Protein AF-A0A7S0U8W3-F1 (afdb_monomer_lite)

Foldseek 3Di:
DPDDLCPPDADDDDPVVVVVVVVPDDPPDDDDDDDADLDADDDVQWDKDKDWDWDADPVRDIDTDPDIDIQTQPDGADPVCRGPCSRRPSRPSSRVVDDDD

Structure (mmCIF, N/CA/C/O backbone):
data_AF-A0A7S0U8W3-F1
#
_entry.id   AF-A0A7S0U8W3-F1
#
loop_
_atom_site.group_PDB
_atom_site.id
_atom_site.type_symbol
_atom_site.label_atom_id
_atom_site.label_alt_id
_atom_site.label_comp_id
_atom_site.label_asym_id
_atom_site.label_entity_id
_atom_site.label_seq_id
_atom_site.pdbx_PDB_ins_code
_atom_site.Cartn_x
_atom_site.Cartn_y
_atom_site.Cartn_z
_atom_site.occupancy
_atom_site.B_iso_or_equiv
_atom_site.auth_seq_id
_atom_site.auth_comp_id
_atom_site.auth_asym_id
_atom_site.auth_atom_id
_atom_site.pdbx_PDB_model_num
ATOM 1 N N . THR A 1 1 ? -2.381 17.991 -1.011 1.00 49.25 1 THR A N 1
ATOM 2 C CA . THR A 1 1 ? -1.787 16.643 -0.827 1.00 49.25 1 THR A CA 1
ATOM 3 C C . THR A 1 1 ? -0.296 16.774 -0.549 1.00 49.25 1 THR A C 1
ATOM 5 O O . THR A 1 1 ? 0.468 16.960 -1.475 1.00 49.25 1 THR A O 1
ATOM 8 N N . ASN A 1 2 ? 0.133 16.744 0.720 1.00 55.22 2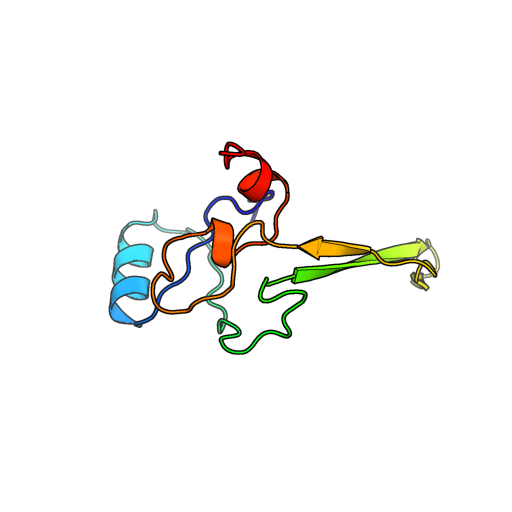 ASN A N 1
ATOM 9 C CA . ASN A 1 2 ? 1.561 16.875 1.082 1.00 55.22 2 ASN A CA 1
ATOM 10 C C . ASN A 1 2 ? 1.988 15.917 2.213 1.00 55.22 2 ASN A C 1
ATOM 12 O O . ASN A 1 2 ? 2.927 16.180 2.958 1.00 55.22 2 ASN A O 1
ATOM 16 N N . ASN A 1 3 ? 1.294 14.781 2.349 1.00 65.19 3 ASN A N 1
ATOM 17 C CA . ASN A 1 3 ? 1.600 13.789 3.378 1.00 65.19 3 ASN A CA 1
ATOM 18 C C . ASN A 1 3 ? 2.283 12.570 2.759 1.00 65.19 3 ASN A C 1
ATOM 20 O O . ASN A 1 3 ? 1.685 11.818 1.994 1.00 65.19 3 ASN A O 1
ATOM 24 N N . ASN A 1 4 ? 3.550 12.373 3.117 1.00 79.69 4 ASN A N 1
ATOM 25 C CA . ASN A 1 4 ? 4.328 11.185 2.782 1.00 79.69 4 ASN A CA 1
ATOM 26 C C . ASN A 1 4 ? 4.330 10.194 3.965 1.00 79.69 4 ASN A C 1
ATOM 28 O O . ASN A 1 4 ? 3.671 10.401 4.986 1.00 79.69 4 ASN A O 1
ATOM 32 N N . ARG A 1 5 ? 5.070 9.084 3.835 1.00 85.25 5 ARG A N 1
ATOM 33 C CA . ARG A 1 5 ? 5.363 8.148 4.945 1.00 85.25 5 ARG A CA 1
ATOM 34 C C . ARG A 1 5 ? 4.151 7.421 5.560 1.00 85.25 5 ARG A C 1
ATOM 36 O O . ARG A 1 5 ? 4.312 6.779 6.591 1.00 85.25 5 ARG A O 1
ATOM 43 N N . GLY A 1 6 ? 2.983 7.456 4.913 1.00 83.44 6 GLY A N 1
ATOM 44 C CA . GLY A 1 6 ? 1.742 6.852 5.421 1.00 83.44 6 GLY A CA 1
ATOM 45 C C . GLY A 1 6 ? 1.004 7.717 6.451 1.00 83.44 6 GLY A C 1
ATOM 46 O O . GLY A 1 6 ? 0.043 7.260 7.066 1.00 83.44 6 GLY A O 1
ATOM 47 N N . ASN A 1 7 ? 1.436 8.966 6.656 1.00 86.38 7 ASN A N 1
ATOM 48 C CA . ASN A 1 7 ? 0.820 9.866 7.626 1.00 86.38 7 ASN A CA 1
ATOM 49 C C . ASN A 1 7 ? -0.583 10.298 7.180 1.00 86.38 7 ASN A C 1
ATOM 51 O O . ASN A 1 7 ? -0.785 10.755 6.058 1.00 86.38 7 ASN A O 1
ATOM 55 N N . GLY A 1 8 ? -1.548 10.191 8.095 1.00 88.25 8 GLY A N 1
ATOM 56 C CA . GLY A 1 8 ? -2.935 10.591 7.851 1.00 88.25 8 GLY A CA 1
ATOM 57 C C . GLY A 1 8 ? -3.750 9.609 7.007 1.00 88.25 8 GLY A C 1
ATOM 58 O O . GLY A 1 8 ? -4.910 9.901 6.737 1.00 88.25 8 GLY A O 1
ATOM 59 N N . ILE A 1 9 ? -3.185 8.457 6.622 1.00 92.62 9 ILE A N 1
ATOM 60 C CA . ILE A 1 9 ? -3.952 7.376 5.997 1.00 92.62 9 ILE A CA 1
ATOM 61 C C . ILE A 1 9 ? -4.739 6.636 7.084 1.00 92.62 9 ILE A C 1
ATOM 63 O O . ILE A 1 9 ? -4.231 6.363 8.181 1.00 92.62 9 ILE A O 1
ATOM 67 N N . ARG A 1 10 ? -5.998 6.343 6.773 1.00 93.94 10 ARG A N 1
ATOM 68 C CA . ARG A 1 10 ? -6.934 5.583 7.600 1.00 93.94 10 ARG A CA 1
ATOM 69 C C . ARG A 1 10 ? -7.707 4.620 6.707 1.00 93.94 10 ARG A C 1
ATOM 71 O O . ARG A 1 10 ? -7.899 4.904 5.526 1.00 93.94 10 ARG A O 1
ATOM 78 N N . VAL A 1 11 ? -8.116 3.494 7.278 1.00 95.44 11 VAL A N 1
ATOM 79 C CA . VAL A 1 11 ? -8.986 2.508 6.631 1.00 95.44 11 VAL A CA 1
ATOM 80 C C . VAL A 1 11 ? -10.296 2.483 7.413 1.00 95.44 11 VAL A C 1
ATOM 82 O O . VAL A 1 11 ? -10.285 2.538 8.643 1.00 95.44 11 VAL A O 1
ATOM 85 N N . PHE A 1 12 ? -11.413 2.437 6.696 1.00 95.44 12 PHE A N 1
ATOM 86 C CA . PHE A 1 12 ? -12.764 2.431 7.255 1.00 95.44 12 PHE A CA 1
ATOM 87 C C . PHE A 1 12 ? -13.568 1.301 6.615 1.00 95.44 12 PHE A C 1
ATOM 89 O O . PHE A 1 12 ? -13.307 0.942 5.466 1.00 95.44 12 PHE A O 1
ATOM 96 N N . ASN A 1 13 ? -14.545 0.757 7.340 1.00 94.44 13 ASN A N 1
ATOM 97 C CA . ASN A 1 13 ? -15.443 -0.291 6.836 1.00 94.44 13 ASN A CA 1
ATOM 98 C C . ASN A 1 13 ? -16.883 0.199 6.621 1.00 94.44 13 ASN A C 1
ATOM 100 O O . ASN A 1 13 ? -17.741 -0.586 6.231 1.00 94.44 13 ASN A O 1
ATOM 104 N N . SER A 1 14 ? -17.162 1.485 6.855 1.00 94.81 14 SER A N 1
ATOM 105 C CA . SER A 1 14 ? -18.488 2.067 6.645 1.00 94.81 14 SER A CA 1
ATOM 106 C C . SER A 1 14 ? -18.414 3.528 6.212 1.00 94.81 14 SER A C 1
ATOM 108 O O . SER A 1 14 ? -17.498 4.266 6.580 1.00 94.81 14 SER A O 1
ATOM 110 N N . PHE A 1 15 ? -19.423 3.965 5.458 1.00 94.75 15 PHE A N 1
ATO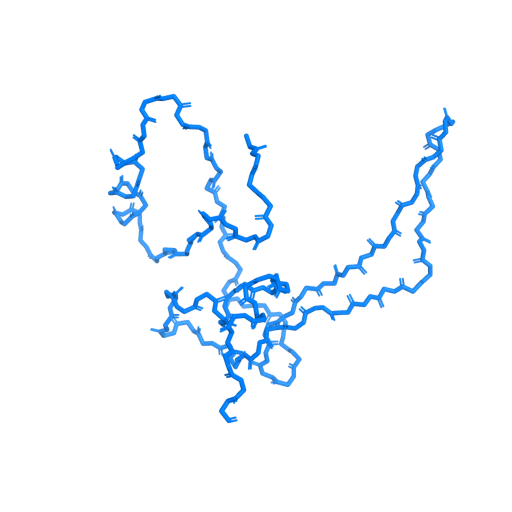M 111 C CA . PHE A 1 15 ? -19.562 5.364 5.054 1.00 94.75 15 PHE A CA 1
ATOM 112 C C . PHE A 1 15 ? -19.764 6.305 6.243 1.00 94.75 15 PHE A C 1
ATOM 114 O O . PHE A 1 15 ? -19.232 7.408 6.225 1.00 94.75 15 PHE A O 1
ATOM 121 N N . ALA A 1 16 ? -20.464 5.862 7.291 1.00 96.19 16 ALA A N 1
ATOM 122 C CA . ALA A 1 16 ? -20.681 6.662 8.494 1.00 96.19 16 ALA A CA 1
ATOM 123 C C . ALA A 1 16 ? -19.357 7.053 9.175 1.00 96.19 16 ALA A C 1
ATOM 125 O O . ALA A 1 16 ? -19.159 8.215 9.516 1.00 96.19 16 ALA A O 1
ATOM 126 N N . GLN A 1 17 ? -18.411 6.112 9.298 1.00 95.12 17 GLN A N 1
ATOM 127 C CA . GLN A 1 17 ? -17.077 6.402 9.841 1.00 95.12 17 GLN A CA 1
ATOM 128 C C . GLN A 1 17 ? -16.281 7.364 8.954 1.00 95.12 17 GLN A C 1
ATOM 130 O O . GLN A 1 17 ? -15.543 8.207 9.466 1.00 95.12 17 GLN A O 1
ATOM 135 N N . ILE A 1 18 ? -16.416 7.234 7.629 1.00 94.62 18 ILE A N 1
ATOM 136 C CA . ILE A 1 18 ? -15.785 8.158 6.683 1.00 94.62 18 ILE A CA 1
ATOM 137 C C . ILE A 1 18 ? -16.350 9.563 6.908 1.00 94.62 18 ILE A C 1
ATOM 139 O O . ILE A 1 18 ? -15.576 10.483 7.143 1.00 94.62 18 ILE A O 1
ATOM 143 N N . ASP A 1 19 ? -17.673 9.724 6.902 1.00 94.38 19 ASP A N 1
ATOM 144 C CA . ASP A 1 19 ? -18.345 11.012 7.109 1.00 94.38 19 ASP A CA 1
ATOM 145 C C . ASP A 1 19 ? -17.953 11.663 8.446 1.00 94.38 19 ASP A C 1
ATOM 147 O O . ASP A 1 19 ? -17.536 12.823 8.483 1.00 94.38 19 ASP A O 1
ATOM 151 N N . GLU A 1 20 ? -17.966 10.896 9.539 1.00 94.88 20 GLU A N 1
ATOM 152 C CA . GLU A 1 20 ? -17.530 11.377 10.853 1.00 94.88 20 GLU A CA 1
ATOM 153 C C . GLU A 1 20 ? -16.060 11.832 10.840 1.00 94.88 20 GLU A C 1
ATOM 155 O O . GLU A 1 20 ? -15.706 12.861 11.423 1.00 94.88 20 GLU A O 1
ATOM 160 N N . HIS A 1 21 ? -15.184 11.094 10.153 1.00 92.94 21 HIS A N 1
ATOM 161 C CA . HIS A 1 21 ? -13.780 11.470 10.019 1.00 92.94 21 HIS A CA 1
ATOM 162 C C . HIS A 1 21 ? -13.595 12.747 9.190 1.00 92.94 21 HIS A C 1
ATOM 164 O O . HIS A 1 21 ? -12.737 13.571 9.517 1.00 92.94 21 HIS A O 1
ATOM 170 N N . LEU A 1 22 ? -14.387 12.925 8.131 1.00 92.44 22 LEU A N 1
ATOM 171 C CA . LEU A 1 22 ? -14.328 14.103 7.267 1.00 92.44 22 LEU A CA 1
ATOM 172 C C . LEU A 1 22 ? -14.834 15.360 7.976 1.00 92.44 22 LEU A C 1
ATOM 174 O O . LEU A 1 22 ? -14.200 16.405 7.851 1.00 92.44 22 LEU A O 1
ATOM 178 N N . LYS A 1 23 ? -15.887 15.256 8.794 1.00 93.19 23 LYS A N 1
ATOM 179 C CA . LYS A 1 23 ? -16.411 16.371 9.608 1.00 93.19 23 LYS A CA 1
ATOM 180 C C . LYS A 1 23 ? -15.400 16.926 10.614 1.00 93.19 23 LYS A C 1
ATOM 182 O O . LYS A 1 23 ? -15.459 18.101 10.956 1.00 93.19 23 LYS A O 1
ATOM 187 N N . LYS A 1 24 ? -14.457 16.100 11.080 1.00 92.38 24 LYS A N 1
ATOM 188 C CA . LYS A 1 24 ? -13.381 16.510 12.004 1.00 92.38 24 LYS A CA 1
ATOM 189 C C . LYS A 1 24 ? -12.243 17.268 11.310 1.00 92.38 24 LYS A C 1
ATOM 191 O O . LYS A 1 24 ? -11.352 17.778 11.988 1.00 92.38 24 LYS A O 1
ATOM 196 N N . LYS A 1 25 ? -12.210 17.302 9.975 1.00 88.75 25 LYS A N 1
ATOM 197 C CA . LYS A 1 25 ? -11.179 18.025 9.223 1.00 88.75 25 LYS A CA 1
ATOM 198 C C . LYS A 1 25 ? -11.545 19.498 9.077 1.00 88.75 25 LYS A C 1
ATOM 200 O O . LYS A 1 25 ? -12.713 19.854 8.994 1.00 88.75 25 LYS A O 1
ATOM 205 N N . SER A 1 26 ? -10.526 20.353 9.008 1.00 87.81 26 SER A N 1
ATOM 206 C CA . SER A 1 26 ? -10.728 21.778 8.755 1.00 87.81 26 SER A CA 1
ATOM 207 C C . SER A 1 26 ? -11.358 22.008 7.382 1.00 87.81 26 SER A C 1
ATOM 209 O O . SER A 1 26 ? -11.014 21.332 6.404 1.00 87.81 26 SER A O 1
ATOM 211 N N . THR A 1 27 ? -12.245 22.998 7.308 1.00 84.94 27 THR A N 1
ATOM 212 C CA . THR A 1 27 ? -12.854 23.468 6.061 1.00 84.94 27 THR A CA 1
ATOM 213 C C . THR A 1 27 ? -11.769 23.768 5.024 1.00 84.94 27 THR A C 1
ATOM 215 O O . THR A 1 27 ? -10.770 24.415 5.330 1.00 84.94 27 THR A O 1
ATOM 218 N N . GLY A 1 28 ? -11.937 23.249 3.804 1.00 81.44 28 GLY A N 1
ATOM 219 C CA . GLY A 1 28 ? -10.937 23.353 2.731 1.00 81.44 28 GLY A CA 1
ATOM 220 C C . GLY A 1 28 ? -9.888 22.231 2.705 1.00 81.44 28 GLY A C 1
ATOM 221 O O . GLY A 1 28 ? -9.048 22.200 1.806 1.00 81.44 28 GLY A O 1
ATOM 222 N N . SER A 1 29 ? -9.934 21.272 3.637 1.00 86.56 29 SER A N 1
ATOM 223 C CA . SER A 1 29 ? -9.088 20.074 3.578 1.00 86.56 29 SER A CA 1
ATOM 224 C C . SER A 1 29 ? -9.398 19.220 2.345 1.00 86.56 29 SER A C 1
ATOM 226 O O . SER A 1 29 ? -10.495 18.687 2.206 1.00 86.56 29 SER A O 1
ATOM 228 N N . GLN A 1 30 ? -8.399 19.003 1.489 1.00 88.94 30 GLN A N 1
ATOM 229 C CA . GLN A 1 30 ? -8.500 18.072 0.364 1.00 88.94 30 GLN A CA 1
ATOM 230 C C . GLN A 1 30 ? -8.077 16.660 0.779 1.00 88.94 30 GLN A C 1
ATOM 232 O O . GLN A 1 30 ? -6.976 16.448 1.301 1.00 88.94 30 GLN A O 1
ATOM 237 N N . VAL A 1 31 ? -8.938 15.682 0.509 1.00 91.12 31 VAL A N 1
ATOM 238 C CA . VAL A 1 31 ? -8.693 14.260 0.768 1.00 91.12 31 VAL A CA 1
ATOM 239 C C . VAL A 1 31 ? -9.100 13.420 -0.437 1.00 91.12 31 VAL A C 1
ATOM 241 O O . VAL A 1 31 ? -9.897 13.852 -1.262 1.00 91.12 31 VAL A O 1
ATOM 244 N N . ILE A 1 32 ? -8.559 12.207 -0.517 1.00 92.94 32 ILE A N 1
ATOM 245 C CA . ILE A 1 32 ? -8.957 11.209 -1.508 1.00 92.94 32 ILE A CA 1
ATOM 246 C C . ILE A 1 32 ? -9.626 10.068 -0.754 1.00 92.94 32 ILE A C 1
ATOM 248 O O . ILE A 1 32 ? -9.044 9.525 0.187 1.00 92.94 32 ILE A O 1
ATOM 252 N N . VAL A 1 33 ? -10.834 9.704 -1.179 1.00 94.56 33 VAL A N 1
ATOM 253 C CA . VAL A 1 33 ? -11.488 8.462 -0.768 1.00 94.56 33 VAL A CA 1
ATOM 254 C C . VAL A 1 33 ? -11.226 7.438 -1.862 1.00 94.56 33 VAL A C 1
ATOM 256 O O . VAL A 1 33 ? -11.515 7.681 -3.029 1.00 94.56 33 VAL A O 1
ATOM 259 N N . GLN A 1 34 ? -10.641 6.305 -1.489 1.00 95.88 34 GLN A N 1
ATOM 260 C CA . GLN A 1 34 ? -10.283 5.240 -2.417 1.00 95.88 34 GLN A CA 1
ATOM 261 C C . GLN A 1 34 ? -10.824 3.914 -1.896 1.00 95.88 34 GLN A C 1
ATOM 263 O O . GLN A 1 34 ? -10.727 3.622 -0.703 1.00 95.88 34 GLN A O 1
ATOM 268 N N . LYS A 1 35 ? -11.356 3.093 -2.805 1.00 96.06 35 LYS A N 1
ATOM 269 C CA . LYS A 1 35 ? -11.725 1.709 -2.517 1.00 96.06 35 LYS A CA 1
ATOM 270 C C . LYS A 1 35 ? -10.499 0.946 -2.008 1.00 96.06 35 LYS A C 1
ATOM 272 O O . LYS A 1 35 ? -9.481 0.855 -2.693 1.00 96.06 35 LYS A O 1
ATOM 277 N N . TYR A 1 36 ? -10.603 0.410 -0.797 1.00 97.06 36 TYR A N 1
ATOM 278 C CA . TYR A 1 36 ? -9.587 -0.470 -0.241 1.00 97.06 36 TYR A CA 1
ATOM 279 C C . TYR A 1 36 ? -9.587 -1.814 -0.985 1.00 97.06 36 TYR A C 1
ATOM 281 O O . TYR A 1 36 ? -10.631 -2.292 -1.415 1.00 97.06 36 TYR A O 1
ATOM 289 N N . ILE A 1 37 ? -8.412 -2.420 -1.159 1.00 97.06 37 ILE A N 1
ATOM 290 C CA . ILE A 1 37 ? -8.287 -3.759 -1.747 1.00 97.06 37 ILE A CA 1
ATOM 291 C C . ILE A 1 37 ? -8.369 -4.771 -0.599 1.00 97.06 37 ILE A C 1
ATOM 293 O O . ILE A 1 37 ? -7.392 -4.949 0.133 1.00 97.06 37 ILE A O 1
ATOM 297 N N . GLU A 1 38 ? -9.529 -5.411 -0.430 1.00 97.12 38 GLU A N 1
ATOM 298 C CA . GLU A 1 38 ? -9.786 -6.373 0.660 1.00 97.12 38 GLU A CA 1
ATOM 299 C C . GLU A 1 38 ? -9.154 -7.750 0.442 1.00 97.12 38 GLU A C 1
ATOM 301 O O . GLU A 1 38 ? -9.011 -8.527 1.381 1.00 97.12 38 GLU A O 1
ATOM 306 N N . ARG A 1 39 ? -8.800 -8.083 -0.801 1.00 97.62 39 ARG A N 1
ATOM 307 C CA . ARG A 1 39 ? -8.204 -9.377 -1.161 1.00 97.62 39 ARG A CA 1
ATOM 308 C C . ARG A 1 39 ? -6.863 -9.171 -1.871 1.00 97.62 39 ARG A C 1
ATOM 310 O O . ARG A 1 39 ? -6.758 -9.467 -3.061 1.00 97.62 39 ARG A O 1
ATOM 317 N N . PRO A 1 40 ? -5.855 -8.580 -1.201 1.00 97.50 40 PRO A N 1
ATOM 318 C CA . PRO A 1 40 ? -4.540 -8.406 -1.798 1.00 97.50 40 PRO A CA 1
ATOM 319 C C . PRO A 1 40 ? -3.844 -9.761 -1.942 1.00 97.50 40 PRO A C 1
ATOM 321 O O . PRO A 1 40 ? -4.062 -10.670 -1.142 1.00 97.50 40 PRO A O 1
ATOM 324 N N . LEU A 1 41 ? -2.943 -9.873 -2.917 1.00 98.06 41 LEU A N 1
ATOM 325 C CA . LEU A 1 41 ? -1.994 -10.979 -2.939 1.00 98.06 41 LEU A CA 1
ATOM 326 C C . LEU A 1 41 ? -1.120 -10.918 -1.678 1.00 98.06 41 LEU A C 1
ATOM 328 O O . LEU A 1 41 ? -0.625 -9.851 -1.301 1.00 98.06 41 LEU A O 1
ATOM 332 N N . LEU A 1 42 ? -0.933 -12.068 -1.034 1.00 98.06 42 LEU A N 1
ATOM 333 C CA . LEU A 1 42 ? -0.174 -12.187 0.204 1.00 98.06 42 LEU A CA 1
ATOM 334 C C . LEU A 1 42 ? 1.131 -12.939 -0.038 1.00 98.06 42 LEU A C 1
ATOM 336 O O . LEU A 1 42 ? 1.157 -13.964 -0.713 1.00 98.06 42 LEU A O 1
ATOM 340 N N . TYR A 1 43 ? 2.211 -12.457 0.569 1.00 96.94 43 TYR A N 1
ATOM 341 C CA . TYR A 1 43 ? 3.474 -13.182 0.648 1.00 96.94 43 TYR A CA 1
ATOM 342 C C . TYR A 1 43 ? 3.701 -13.603 2.096 1.00 96.94 43 TY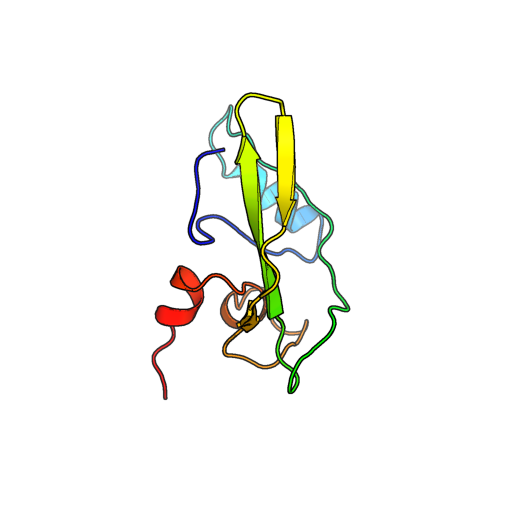R A C 1
ATOM 344 O O . TYR A 1 43 ? 3.837 -12.749 2.975 1.00 96.94 43 TYR A O 1
ATOM 352 N N . ARG A 1 44 ? 3.724 -14.920 2.350 1.00 96.31 44 ARG A N 1
ATOM 353 C CA . ARG A 1 44 ? 3.775 -15.498 3.708 1.00 96.31 44 ARG A CA 1
ATOM 354 C C . ARG A 1 44 ? 2.682 -14.914 4.616 1.00 96.31 44 ARG A C 1
ATOM 356 O O . ARG A 1 44 ? 2.986 -14.396 5.682 1.00 96.31 44 ARG A O 1
ATOM 363 N N . ASN A 1 45 ? 1.439 -14.906 4.129 1.00 97.38 45 ASN A N 1
ATOM 364 C CA . ASN A 1 45 ? 0.260 -14.314 4.781 1.00 97.38 45 ASN A CA 1
ATOM 365 C C . ASN A 1 45 ? 0.332 -12.803 5.056 1.00 97.38 45 ASN A C 1
ATOM 367 O O . ASN A 1 45 ? -0.552 -12.264 5.709 1.00 97.38 45 ASN A O 1
ATOM 371 N N . ARG A 1 46 ? 1.335 -12.080 4.546 1.00 97.25 46 ARG A N 1
ATOM 372 C CA . ARG A 1 46 ? 1.493 -10.636 4.769 1.00 97.25 46 ARG A CA 1
ATOM 373 C C . ARG A 1 46 ? 1.217 -9.840 3.505 1.00 97.25 46 ARG A C 1
ATOM 375 O O . ARG A 1 46 ? 1.566 -10.259 2.399 1.00 97.25 46 ARG A O 1
ATOM 382 N N . LYS A 1 47 ? 0.628 -8.659 3.679 1.00 98.00 47 LYS A N 1
ATOM 383 C CA . LYS A 1 47 ? 0.406 -7.706 2.591 1.00 98.00 47 LYS A CA 1
ATOM 384 C C . LYS A 1 47 ? 1.743 -7.139 2.123 1.00 98.00 47 LYS A C 1
ATOM 386 O O . LYS A 1 47 ? 2.647 -6.903 2.923 1.00 98.00 47 LYS A O 1
ATOM 391 N N . PHE A 1 48 ? 1.868 -6.869 0.833 1.00 97.81 48 PHE A N 1
ATOM 392 C CA . PHE A 1 48 ? 3.022 -6.162 0.296 1.00 97.81 48 PHE A CA 1
ATOM 393 C C . PHE A 1 48 ? 2.622 -5.232 -0.842 1.00 97.81 48 PHE A C 1
ATOM 395 O O . PHE A 1 48 ? 1.532 -5.333 -1.401 1.00 97.81 48 PHE A O 1
ATOM 402 N N . ASP A 1 49 ? 3.516 -4.305 -1.159 1.00 97.62 49 ASP A N 1
ATOM 403 C CA . ASP A 1 49 ? 3.481 -3.555 -2.407 1.00 97.62 49 ASP A CA 1
ATOM 404 C C . ASP A 1 49 ? 4.795 -3.745 -3.165 1.00 97.62 49 ASP A C 1
ATOM 406 O O . ASP A 1 49 ? 5.819 -4.082 -2.563 1.00 97.62 49 ASP A O 1
ATOM 410 N N . ILE A 1 50 ? 4.762 -3.517 -4.474 1.00 96.88 50 ILE A N 1
ATOM 411 C CA . ILE A 1 50 ? 5.937 -3.595 -5.339 1.00 96.88 50 ILE A CA 1
ATOM 412 C C . ILE A 1 50 ? 6.410 -2.174 -5.631 1.00 96.88 50 ILE A C 1
ATOM 414 O O . ILE A 1 50 ? 5.646 -1.333 -6.113 1.00 96.88 50 ILE A O 1
ATOM 418 N N . ARG A 1 51 ? 7.688 -1.903 -5.364 1.00 96.38 51 ARG A N 1
ATOM 419 C CA . ARG A 1 51 ? 8.346 -0.675 -5.794 1.00 96.38 51 ARG A CA 1
ATOM 420 C C . ARG A 1 51 ? 9.135 -0.935 -7.066 1.00 96.38 51 ARG A C 1
ATOM 422 O O . ARG A 1 51 ? 10.124 -1.660 -7.049 1.00 96.38 51 ARG A O 1
ATOM 429 N N . VAL A 1 52 ? 8.714 -0.252 -8.122 1.00 97.38 52 VAL A N 1
ATOM 430 C CA . VAL A 1 52 ? 9.419 -0.160 -9.398 1.00 97.38 52 VAL A CA 1
ATOM 431 C C . VAL A 1 52 ? 10.068 1.220 -9.496 1.00 97.38 52 VAL A C 1
ATOM 433 O O . VAL A 1 52 ? 9.465 2.215 -9.084 1.00 97.38 52 VAL A O 1
ATOM 436 N N . LEU A 1 53 ? 11.304 1.280 -9.988 1.00 97.56 53 LEU A N 1
ATOM 437 C CA . LEU A 1 53 ? 11.987 2.536 -10.287 1.00 97.56 53 LEU A CA 1
ATOM 438 C C . LEU A 1 53 ? 11.787 2.865 -11.765 1.00 97.56 53 LEU A C 1
ATOM 440 O O . LEU A 1 53 ? 11.976 2.008 -12.626 1.00 97.56 53 LEU A O 1
ATOM 444 N N . VAL A 1 54 ? 11.393 4.105 -12.040 1.00 98.06 54 VAL A N 1
ATOM 445 C CA . VAL A 1 54 ? 11.155 4.610 -13.393 1.00 98.06 54 VAL A CA 1
ATOM 446 C C . VAL A 1 54 ? 11.935 5.908 -13.559 1.00 98.06 54 VAL A C 1
ATOM 448 O O . VAL A 1 54 ? 11.857 6.781 -12.694 1.00 98.06 54 VAL A O 1
ATOM 451 N N . MET A 1 55 ? 12.686 6.025 -14.651 1.00 98.06 55 MET A N 1
ATOM 452 C CA . MET A 1 55 ? 13.360 7.251 -15.075 1.00 98.06 55 MET A CA 1
ATOM 453 C C . MET A 1 55 ? 12.620 7.821 -16.282 1.00 98.06 55 MET A C 1
ATOM 455 O O . MET A 1 55 ? 12.300 7.083 -17.211 1.00 98.06 55 MET A O 1
ATOM 459 N N . VAL A 1 56 ? 12.363 9.126 -16.262 1.00 98.19 56 VAL A N 1
ATOM 460 C CA . VAL A 1 56 ? 11.836 9.865 -17.411 1.00 98.19 56 VAL A CA 1
ATOM 461 C C . VAL A 1 56 ? 12.886 10.889 -17.814 1.00 98.19 56 VAL A C 1
ATOM 463 O O . VAL A 1 56 ? 13.351 11.640 -16.954 1.00 98.19 56 VAL A O 1
ATOM 466 N N . ASP A 1 57 ? 13.303 10.879 -19.078 1.00 98.12 57 ASP A N 1
ATOM 467 C CA . ASP A 1 57 ? 14.288 11.836 -19.589 1.00 98.12 57 ASP A CA 1
ATOM 468 C C . ASP A 1 57 ? 13.632 13.103 -20.170 1.00 98.12 57 ASP A C 1
ATOM 470 O O . ASP A 1 57 ? 12.411 13.247 -20.223 1.00 98.12 57 ASP A O 1
ATOM 474 N N . HIS A 1 58 ? 14.465 14.054 -20.594 1.00 97.75 58 HIS A N 1
ATOM 475 C CA . HIS A 1 58 ? 14.034 15.334 -21.162 1.00 97.75 58 HIS A CA 1
ATOM 476 C C . HIS A 1 58 ? 13.312 15.203 -22.515 1.00 97.75 58 HIS A C 1
ATOM 478 O O . HIS A 1 58 ? 12.664 16.153 -22.948 1.00 97.75 58 HIS A O 1
ATOM 484 N N . LEU A 1 59 ? 13.410 14.044 -23.171 1.00 98.38 59 LEU A N 1
ATOM 485 C CA . LEU A 1 59 ? 12.708 13.718 -24.412 1.00 98.38 59 LEU A CA 1
ATOM 486 C C . LEU A 1 59 ? 11.427 12.918 -24.145 1.00 98.38 59 LEU A C 1
ATOM 488 O O . LEU A 1 59 ? 10.816 12.419 -25.086 1.00 98.38 59 LEU A O 1
ATOM 492 N N . MET A 1 60 ? 11.008 12.807 -22.879 1.00 97.38 60 MET A N 1
ATOM 493 C CA . MET A 1 60 ? 9.839 12.040 -22.444 1.00 97.38 60 MET A CA 1
ATOM 494 C C . MET A 1 60 ? 9.966 10.526 -22.674 1.00 97.38 60 MET A C 1
ATOM 496 O O . MET A 1 60 ? 8.956 9.817 -22.658 1.00 97.38 60 MET A O 1
ATOM 500 N N . ASN A 1 61 ? 11.184 9.997 -22.830 1.00 98.19 61 ASN A N 1
ATOM 501 C CA . ASN A 1 61 ? 11.382 8.550 -22.848 1.00 98.19 61 ASN A CA 1
ATOM 502 C C . ASN A 1 61 ? 11.229 7.988 -21.432 1.00 98.19 61 ASN A C 1
ATOM 504 O O . ASN A 1 61 ? 11.728 8.563 -20.462 1.00 98.19 61 ASN A O 1
ATOM 508 N N . VAL A 1 62 ? 10.566 6.835 -21.323 1.00 98.31 62 VAL A N 1
ATOM 509 C CA . VAL A 1 62 ? 10.285 6.159 -20.052 1.00 98.31 62 VAL A CA 1
ATOM 510 C C . VAL A 1 62 ? 11.131 4.895 -19.943 1.00 98.31 62 VAL A C 1
ATOM 512 O O . VAL A 1 62 ? 10.960 3.955 -20.717 1.00 98.31 62 VAL A O 1
ATOM 515 N N . TYR A 1 63 ? 12.001 4.845 -18.939 1.00 98.12 63 TYR A N 1
ATOM 516 C CA . TYR A 1 63 ? 12.860 3.698 -18.659 1.00 98.12 63 TYR A CA 1
ATOM 517 C C . TYR A 1 63 ? 12.439 3.051 -17.346 1.00 98.12 63 TYR A C 1
ATOM 519 O O . TYR A 1 63 ? 12.470 3.682 -16.288 1.00 98.12 63 TYR A O 1
ATOM 527 N N . VAL A 1 64 ? 12.061 1.777 -17.405 1.00 98.12 64 VAL A N 1
ATOM 528 C CA . VAL A 1 64 ? 11.738 0.973 -16.224 1.00 98.12 64 VAL A CA 1
ATOM 529 C C . VAL A 1 64 ? 12.993 0.219 -15.804 1.00 98.12 64 VAL A C 1
ATOM 531 O O . VAL A 1 64 ? 13.560 -0.535 -16.594 1.00 98.12 64 VAL A O 1
ATOM 534 N N . TYR A 1 65 ? 13.448 0.424 -14.569 1.00 97.81 65 TYR A N 1
ATOM 535 C CA . TYR A 1 65 ? 14.580 -0.329 -14.041 1.00 97.81 65 TYR A CA 1
ATOM 536 C C . TYR A 1 65 ? 14.224 -1.816 -13.952 1.00 97.81 65 TYR A C 1
ATOM 538 O O . TYR A 1 65 ? 13.119 -2.168 -13.537 1.00 97.81 65 TYR A O 1
ATOM 546 N N . ARG A 1 66 ? 15.166 -2.682 -14.345 1.00 97.44 66 ARG A N 1
ATOM 547 C CA . ARG A 1 66 ? 14.941 -4.130 -14.451 1.00 97.44 66 ARG A CA 1
ATOM 548 C C . ARG A 1 66 ? 14.519 -4.752 -13.122 1.00 97.44 66 ARG A C 1
ATOM 550 O O . ARG A 1 66 ? 13.647 -5.618 -13.110 1.00 97.44 66 ARG A O 1
ATOM 557 N N . ASP A 1 67 ? 15.126 -4.305 -12.028 1.00 96.94 67 ASP A N 1
ATOM 558 C CA . ASP A 1 67 ? 14.875 -4.876 -10.713 1.00 96.94 67 ASP A CA 1
ATOM 559 C C . ASP A 1 67 ? 13.815 -4.071 -9.955 1.00 96.94 67 ASP A C 1
ATOM 561 O O . ASP A 1 67 ? 13.841 -2.840 -9.875 1.00 96.94 67 ASP A O 1
ATOM 565 N N . ALA A 1 68 ? 12.880 -4.790 -9.344 1.00 96.88 68 ALA A N 1
ATOM 566 C CA . ALA A 1 68 ? 11.889 -4.249 -8.426 1.00 96.88 68 ALA A CA 1
ATOM 567 C C . ALA A 1 68 ? 12.048 -4.915 -7.059 1.00 96.88 68 ALA A C 1
ATOM 569 O O . ALA A 1 68 ? 12.616 -6.000 -6.937 1.00 96.88 68 ALA A O 1
ATOM 570 N N . TYR A 1 69 ? 11.513 -4.290 -6.014 1.00 95.25 69 TYR A N 1
ATOM 571 C CA . TYR A 1 69 ? 11.529 -4.885 -4.680 1.00 95.25 69 TYR A CA 1
ATOM 572 C C . TYR A 1 69 ? 10.172 -4.788 -3.999 1.00 95.25 69 TYR A C 1
ATOM 574 O O . TYR A 1 69 ? 9.427 -3.817 -4.157 1.00 95.25 69 TYR A O 1
ATOM 582 N N . CYS A 1 70 ? 9.857 -5.812 -3.208 1.00 96.00 70 CYS A N 1
ATOM 583 C CA . CYS A 1 70 ? 8.633 -5.856 -2.424 1.00 96.00 70 CYS A CA 1
ATOM 584 C C . CYS A 1 70 ? 8.840 -5.191 -1.063 1.00 96.00 70 CYS A C 1
ATOM 586 O O . C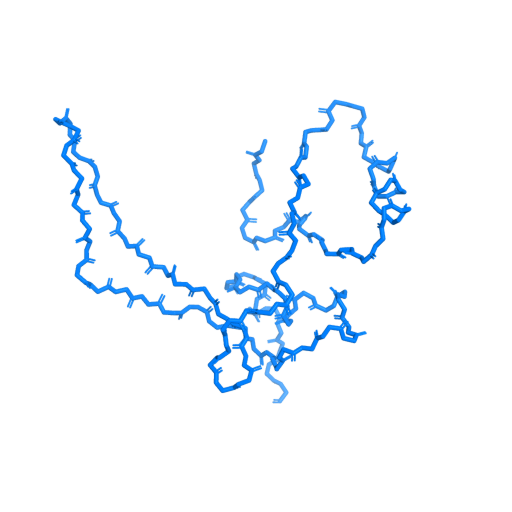YS A 1 70 ? 9.811 -5.465 -0.355 1.00 96.00 70 CYS A O 1
ATOM 588 N N . ARG A 1 71 ? 7.885 -4.358 -0.654 1.00 95.94 71 ARG A N 1
ATOM 589 C CA . ARG A 1 71 ? 7.804 -3.795 0.697 1.00 95.94 71 ARG A CA 1
ATOM 590 C C . ARG A 1 71 ? 6.673 -4.492 1.428 1.00 95.94 71 ARG A C 1
ATOM 592 O O . ARG A 1 71 ? 5.505 -4.290 1.109 1.00 95.94 71 ARG A O 1
ATOM 599 N N . THR A 1 72 ? 7.034 -5.350 2.372 1.00 95.62 72 THR A N 1
ATOM 600 C CA . THR A 1 72 ? 6.082 -6.179 3.119 1.00 95.62 72 THR A CA 1
ATOM 601 C C . THR A 1 72 ? 5.592 -5.460 4.377 1.00 95.62 72 THR A C 1
ATOM 603 O O . THR A 1 72 ? 6.310 -4.648 4.966 1.00 95.62 72 THR A O 1
ATOM 606 N N . SER A 1 73 ? 4.360 -5.748 4.796 1.00 95.69 73 SER A N 1
ATOM 607 C CA . SER A 1 73 ? 3.901 -5.478 6.157 1.00 95.69 73 SER A CA 1
ATOM 608 C C . SER A 1 73 ? 4.640 -6.389 7.142 1.00 95.69 73 SER A C 1
ATOM 610 O O . SER A 1 73 ? 5.146 -7.453 6.779 1.00 95.69 73 SER A O 1
ATOM 612 N N . THR A 1 74 ? 4.705 -5.984 8.409 1.00 92.19 74 THR A N 1
ATOM 613 C CA . THR A 1 74 ? 5.303 -6.800 9.481 1.00 92.19 74 THR A CA 1
ATOM 614 C C . THR A 1 74 ? 4.322 -7.798 10.084 1.00 92.19 74 THR A C 1
ATOM 616 O O . THR A 1 74 ? 4.746 -8.666 10.840 1.00 92.19 74 THR A O 1
ATOM 619 N N . GLN A 1 75 ? 3.028 -7.690 9.778 1.00 95.25 75 GLN A N 1
ATOM 620 C CA . GLN A 1 75 ? 1.962 -8.519 10.344 1.00 95.25 75 GLN A CA 1
ATOM 621 C C . GLN A 1 75 ? 1.204 -9.282 9.270 1.00 95.25 75 GLN A C 1
ATOM 623 O O . GLN A 1 75 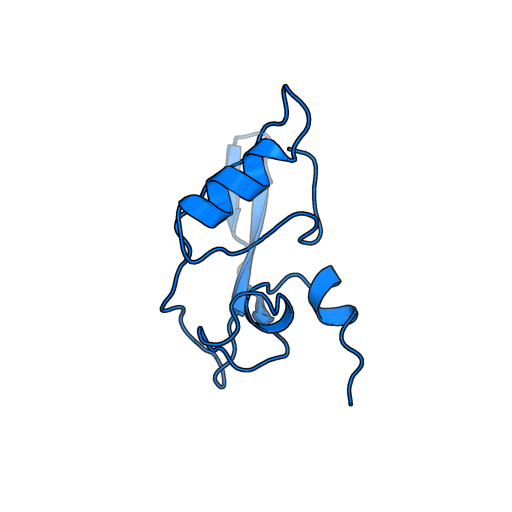? 1.131 -8.829 8.121 1.00 95.25 75 GLN A O 1
ATOM 628 N 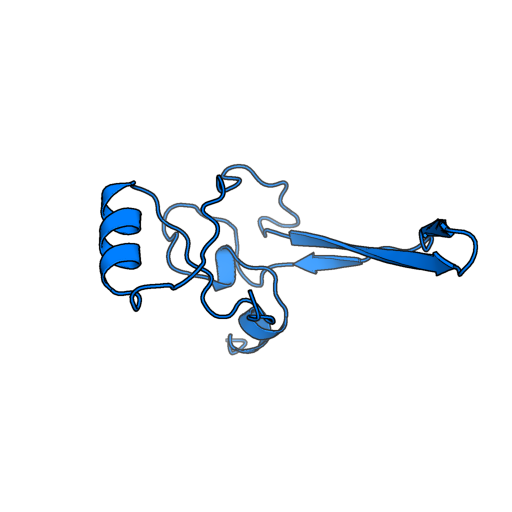N . GLU A 1 76 ? 0.651 -10.423 9.678 1.00 96.69 76 GLU A N 1
ATOM 629 C CA . GLU A 1 76 ? -0.282 -11.197 8.868 1.00 96.69 76 GLU A CA 1
ATOM 630 C C . GLU A 1 76 ? -1.526 -10.377 8.550 1.00 96.69 76 GLU A C 1
ATOM 632 O O . GLU A 1 76 ? -1.983 -9.552 9.342 1.00 96.69 76 GLU A O 1
ATOM 637 N N . TYR A 1 77 ? -2.027 -10.564 7.338 1.00 97.50 77 TYR A N 1
ATOM 638 C CA . TYR A 1 77 ? -3.173 -9.850 6.828 1.00 97.50 77 TYR A CA 1
ATOM 639 C C . TYR A 1 77 ? -4.459 -10.410 7.428 1.00 97.50 77 TYR A C 1
ATOM 641 O O . TYR A 1 77 ? -4.766 -11.585 7.263 1.00 97.50 77 TYR A O 1
ATOM 649 N N . SER A 1 78 ? -5.232 -9.543 8.070 1.00 96.44 78 SER A N 1
ATOM 650 C CA . SER A 1 78 ? -6.592 -9.827 8.519 1.00 96.44 78 SER A CA 1
ATOM 651 C C . SER A 1 78 ? -7.440 -8.572 8.335 1.00 96.44 78 SER A C 1
ATOM 653 O O . SER A 1 78 ? -6.931 -7.460 8.453 1.00 96.44 78 SER A O 1
ATOM 655 N N . LEU A 1 79 ? -8.725 -8.747 8.027 1.00 95.88 79 LEU A N 1
ATOM 656 C CA . LEU A 1 79 ? -9.710 -7.662 7.991 1.00 95.88 79 LEU A CA 1
ATOM 657 C C . LEU A 1 79 ? -10.433 -7.477 9.332 1.00 95.88 79 LEU A C 1
ATOM 659 O O . LEU A 1 79 ? -11.180 -6.513 9.480 1.00 95.88 79 LEU A O 1
ATOM 663 N N . ASP A 1 80 ? -10.188 -8.348 10.310 1.00 95.56 80 ASP A N 1
ATOM 664 C CA . ASP A 1 80 ? -10.830 -8.293 11.628 1.00 95.56 80 ASP A CA 1
ATOM 665 C C . ASP A 1 80 ? -10.382 -7.051 12.412 1.00 95.56 80 ASP A C 1
ATOM 667 O O . ASP A 1 80 ? -11.125 -6.522 13.237 1.00 95.56 80 ASP A O 1
ATOM 671 N N . ASN A 1 81 ? -9.178 -6.540 12.121 1.00 92.00 81 ASN A N 1
ATOM 672 C CA . ASN A 1 81 ? -8.619 -5.348 12.752 1.00 92.00 81 ASN A CA 1
ATOM 673 C C . ASN A 1 81 ? -8.152 -4.297 11.730 1.00 92.00 81 ASN A C 1
ATOM 675 O O . ASN A 1 81 ? -6.961 -4.006 11.608 1.00 92.00 81 ASN A O 1
ATOM 679 N N . ILE A 1 82 ? -9.108 -3.661 11.042 1.00 93.12 82 ILE A N 1
ATOM 680 C CA . ILE A 1 82 ? -8.815 -2.649 10.006 1.00 93.12 82 ILE A CA 1
ATOM 681 C C . ILE A 1 82 ? -8.029 -1.429 10.515 1.00 93.12 82 ILE A C 1
ATOM 683 O O . ILE A 1 82 ? -7.444 -0.684 9.724 1.00 93.12 82 ILE A O 1
ATOM 687 N N . GLN A 1 83 ? -8.069 -1.184 11.828 1.00 93.19 83 GLN A N 1
ATOM 688 C CA . GLN A 1 83 ? -7.443 -0.026 12.462 1.00 93.19 83 GLN A CA 1
ATOM 689 C C . GLN A 1 83 ? -5.949 -0.252 12.722 1.00 93.19 83 GLN A C 1
ATOM 691 O O . GLN A 1 83 ? -5.205 0.724 12.871 1.00 93.19 83 GLN A O 1
ATOM 696 N N . ASP A 1 84 ? -5.476 -1.505 12.720 1.00 93.94 84 ASP A N 1
ATOM 697 C CA . ASP A 1 84 ? -4.049 -1.798 12.813 1.00 93.94 84 ASP A CA 1
ATOM 698 C C . ASP A 1 84 ? -3.342 -1.503 11.480 1.00 93.94 84 ASP A C 1
ATOM 700 O O . ASP A 1 84 ? -3.230 -2.315 10.556 1.00 93.94 84 ASP A O 1
ATOM 704 N N . LEU A 1 85 ? -2.786 -0.297 11.394 1.00 92.94 85 LEU A N 1
ATOM 705 C CA . LEU A 1 85 ? -2.036 0.153 10.226 1.00 92.94 85 LEU A CA 1
ATOM 706 C C . LEU A 1 85 ? -0.763 -0.669 9.962 1.00 92.94 85 LEU A C 1
ATOM 708 O O . LEU A 1 85 ? -0.253 -0.610 8.840 1.00 92.94 85 LEU A O 1
ATOM 712 N N . PHE A 1 86 ? -0.248 -1.440 10.928 1.00 94.19 86 PHE A N 1
ATOM 713 C CA . PHE A 1 86 ? 0.885 -2.341 10.694 1.00 94.19 86 PHE A CA 1
ATOM 714 C C . PHE A 1 86 ? 0.507 -3.542 9.822 1.00 94.19 86 PHE A C 1
ATOM 716 O O . PHE A 1 86 ? 1.389 -4.081 9.149 1.00 94.19 86 PHE A O 1
ATOM 723 N N . ILE A 1 87 ? -0.773 -3.924 9.797 1.00 95.75 87 ILE A N 1
ATOM 724 C CA . ILE A 1 87 ? -1.334 -4.937 8.893 1.00 95.75 87 ILE A CA 1
ATOM 725 C C . ILE A 1 87 ? -1.561 -4.330 7.502 1.00 95.75 87 ILE A C 1
ATOM 727 O O . ILE A 1 87 ? -1.200 -4.912 6.475 1.00 95.75 87 ILE A O 1
ATOM 731 N N . HIS A 1 88 ? -2.148 -3.132 7.458 1.00 96.06 88 HIS A N 1
ATOM 732 C CA . HIS A 1 88 ? -2.759 -2.607 6.235 1.00 96.06 88 HIS A CA 1
ATOM 733 C C . HIS A 1 88 ? -1.887 -1.656 5.407 1.00 96.06 88 HIS A C 1
ATOM 735 O O . HIS A 1 88 ? -2.161 -1.501 4.207 1.00 96.06 88 HIS A O 1
ATOM 741 N N . LEU A 1 89 ? -0.859 -1.039 6.001 1.00 95.81 89 LEU A N 1
ATOM 742 C CA . LEU A 1 89 ? 0.080 -0.142 5.320 1.00 95.81 89 LEU A CA 1
ATOM 743 C C . LEU A 1 89 ? 1.461 -0.777 5.218 1.00 95.81 89 LEU A C 1
ATOM 745 O O . LEU A 1 89 ? 1.989 -1.282 6.190 1.00 95.81 89 LEU A O 1
ATOM 749 N N . THR A 1 90 ? 2.111 -0.673 4.071 1.00 95.94 90 THR A N 1
ATOM 750 C CA . THR A 1 90 ? 3.439 -1.263 3.804 1.00 95.94 90 THR A CA 1
ATOM 751 C C . THR A 1 90 ? 4.569 -0.230 3.882 1.00 95.94 90 THR A C 1
ATOM 753 O O . THR A 1 90 ? 5.741 -0.528 3.652 1.00 95.94 90 THR A O 1
ATOM 756 N N . ASN A 1 91 ? 4.245 1.027 4.207 1.00 93.88 91 ASN A N 1
ATOM 757 C CA . ASN A 1 91 ? 5.217 2.111 4.296 1.00 93.88 91 ASN A CA 1
ATOM 758 C C . ASN A 1 91 ? 6.271 1.816 5.373 1.00 93.88 91 ASN A C 1
ATOM 760 O O . ASN A 1 91 ? 5.937 1.696 6.549 1.00 93.88 91 ASN A O 1
ATOM 764 N N . TYR A 1 92 ? 7.554 1.838 4.999 1.00 89.62 92 TYR A N 1
ATOM 765 C CA . TYR A 1 92 ? 8.672 1.636 5.931 1.00 89.62 92 TYR A CA 1
ATOM 766 C C . TYR A 1 92 ? 8.583 2.517 7.189 1.00 89.62 92 TYR A C 1
ATOM 768 O O . TYR A 1 92 ? 8.826 2.055 8.296 1.00 89.62 92 TYR A O 1
ATOM 776 N N . ALA A 1 93 ? 8.182 3.784 7.041 1.00 88.75 93 ALA A N 1
ATOM 777 C CA . ALA A 1 93 ? 8.047 4.713 8.162 1.00 88.75 93 ALA A CA 1
ATOM 778 C C . ALA A 1 93 ? 6.937 4.340 9.163 1.00 88.75 93 ALA A C 1
ATOM 780 O O . ALA A 1 93 ? 7.039 4.721 10.329 1.00 88.75 93 ALA A O 1
ATOM 781 N N . VAL A 1 94 ? 5.904 3.617 8.717 1.00 89.81 94 VAL A N 1
ATOM 782 C CA . VAL A 1 94 ? 4.892 3.009 9.591 1.00 89.81 94 VAL A CA 1
ATOM 783 C C . VAL A 1 94 ? 5.489 1.750 10.205 1.00 89.81 94 VAL A C 1
ATOM 785 O O . VAL A 1 94 ? 5.595 1.662 11.420 1.00 89.81 94 VAL A O 1
ATOM 788 N N . GLN A 1 95 ? 5.992 0.838 9.373 1.00 91.81 95 GLN A N 1
ATOM 789 C CA . GLN A 1 95 ? 6.482 -0.476 9.793 1.00 91.81 95 GLN A CA 1
ATOM 790 C C . GLN A 1 95 ? 7.627 -0.415 10.815 1.00 91.81 95 GLN A C 1
ATOM 792 O O . GLN A 1 95 ? 7.609 -1.153 11.795 1.00 91.81 95 GLN A O 1
ATOM 797 N N . LYS A 1 96 ? 8.571 0.524 10.670 1.00 88.94 96 LYS A N 1
ATOM 798 C CA . LYS A 1 96 ? 9.703 0.689 11.601 1.00 88.94 96 LYS A CA 1
ATOM 799 C C . LYS A 1 96 ? 9.298 1.076 13.027 1.00 88.94 96 LYS A C 1
ATOM 801 O O . LYS A 1 96 ? 10.111 0.960 13.935 1.00 88.94 96 LYS A O 1
ATOM 806 N N . LYS A 1 97 ? 8.086 1.614 13.225 1.00 86.50 97 LYS A N 1
ATOM 807 C CA . LYS A 1 97 ? 7.596 2.008 14.557 1.00 86.50 97 LYS A CA 1
ATOM 808 C C . LYS A 1 97 ? 7.192 0.799 15.395 1.00 86.50 97 LYS A C 1
ATOM 810 O O . LYS A 1 97 ? 7.097 0.922 16.612 1.00 86.50 97 LYS A O 1
ATOM 815 N N . LYS A 1 98 ? 6.949 -0.353 14.763 1.00 79.94 98 LYS A N 1
ATOM 816 C CA . LYS A 1 98 ? 6.659 -1.587 15.480 1.00 79.94 98 LYS A CA 1
ATOM 817 C C . LYS A 1 98 ? 7.966 -2.105 16.069 1.00 79.94 98 LYS A C 1
ATOM 819 O O . LYS A 1 98 ? 8.879 -2.472 15.331 1.00 79.94 98 LYS A O 1
ATOM 824 N N . LYS A 1 99 ? 8.075 -2.092 17.399 1.00 66.25 99 LYS A N 1
ATOM 825 C CA . LYS A 1 99 ? 9.176 -2.773 18.085 1.00 66.25 99 LYS A CA 1
ATOM 826 C C . LYS A 1 99 ? 9.101 -4.256 17.715 1.00 66.25 99 LYS A C 1
ATOM 828 O O . LYS A 1 99 ? 8.012 -4.824 17.725 1.00 66.25 99 LYS A O 1
ATOM 833 N N . LYS A 1 100 ? 10.239 -4.855 17.356 1.00 57.88 100 LYS A N 1
ATOM 834 C CA . LYS A 1 100 ? 10.344 -6.312 17.268 1.00 57.88 100 LYS A CA 1
ATOM 835 C C . LYS A 1 100 ? 10.188 -6.831 18.695 1.00 57.88 100 LYS A C 1
ATOM 837 O O . LYS A 1 100 ? 11.040 -6.530 19.527 1.00 57.88 100 LYS A O 1
ATOM 842 N N . THR A 1 101 ? 9.050 -7.450 18.981 1.00 47.44 101 THR A N 1
ATOM 843 C CA . THR A 1 101 ? 8.902 -8.317 20.151 1.00 47.44 101 THR A CA 1
ATOM 844 C C . THR A 1 101 ? 9.690 -9.589 19.895 1.00 47.44 101 THR A C 1
ATOM 846 O O . THR A 1 101 ? 9.699 -10.026 18.718 1.00 47.44 101 THR A O 1
#

Sequence (101 aa):
TNNNRGNGIRVFNSFAQIDEHLKKKSTGSQVIVQKYIERPLLYRNRKFDIRVLVMVDHLMNVYVYRDAYCRTSTQEYSLDNIQDLFIHLTNYAVQKKKKKT

InterPro domains:
  IPR004344 Tubulin-tyrosine ligase/Tubulin polyglutamylase [PF03133] (2-99)
  IPR004344 Tubulin-tyrosine ligase/Tubulin polyglutamylase [PS51221] (1-101)

Organism: Hemiselmis andersenii (NCBI:txid464988)

Radius of gyration: 16.65 Å; chains: 1; bounding box: 36×39×45 Å

pLDDT: mean 91.89, std 9.9, range [47.44, 98.38]

Secondary structure (DSSP, 8-state):
----TTTT----SSHHHHHHHHHTSPTT---------SS--EETTEEEEEE--EEE-TT--EEE-S--EEEEEEEE--STTTT-HHHH---HHHHTTS---